Protein AF-A0A431I8V2-F1 (afdb_monomer)

pLDDT: mean 89.23, std 15.71, range [42.0, 98.69]

Nearest PDB structures (foldseek):
  5xb0-assembly1_A  TM=1.592E-01  e=2.660E+00  Pseudomonas syringae pv. tomato str. DC3000
  7dek-assembly2_D  TM=1.935E-01  e=5.585E+00  Pseudomonas aeruginosa PAO1
  8bjd-assembly1_A  TM=1.621E-01  e=2.660E+00  Legionella pneumophila
  1q6u-assembly1_A  TM=1.787E-01  e=9.883E+00  Escherichia coli

Mean predicted aligned error: 7.16 Å

Structure (mmCIF, N/CA/C/O backbone):
data_AF-A0A431I8V2-F1
#
_entry.id   AF-A0A431I8V2-F1
#
loop_
_atom_site.group_PDB
_atom_site.id
_atom_site.type_symbol
_atom_site.label_atom_id
_atom_site.label_alt_id
_atom_site.label_comp_id
_atom_site.label_asym_id
_atom_site.label_entity_id
_atom_site.label_seq_id
_atom_site.pdbx_PDB_ins_code
_atom_site.Cartn_x
_atom_site.Cartn_y
_atom_site.Cartn_z
_atom_site.occupancy
_atom_site.B_iso_or_equiv
_atom_site.auth_seq_id
_atom_site.auth_comp_id
_atom_site.auth_asym_id
_atom_site.auth_atom_id
_atom_site.pdbx_PDB_model_num
ATOM 1 N N . MET A 1 1 ? -7.422 -10.186 -5.060 1.00 96.94 1 MET A N 1
ATOM 2 C CA . MET A 1 1 ? -8.102 -9.305 -4.066 1.00 96.94 1 MET A CA 1
ATOM 3 C C . MET A 1 1 ? -9.570 -8.941 -4.397 1.00 96.94 1 MET A C 1
ATOM 5 O O . MET A 1 1 ? -9.895 -8.702 -5.553 1.00 96.94 1 MET A O 1
ATOM 9 N N . PRO A 1 2 ? -10.504 -8.898 -3.415 1.00 97.56 2 PRO A N 1
ATOM 10 C CA . PRO A 1 2 ? -11.914 -8.502 -3.630 1.00 97.56 2 PRO A CA 1
ATOM 11 C C . PRO A 1 2 ? -12.125 -6.975 -3.793 1.00 97.56 2 PRO A C 1
ATOM 13 O O . PRO A 1 2 ? -11.270 -6.206 -3.370 1.00 97.56 2 PRO A O 1
ATOM 16 N N . PRO A 1 3 ? -13.289 -6.502 -4.291 1.00 98.25 3 PRO A N 1
ATOM 17 C CA . PRO A 1 3 ? -13.602 -5.071 -4.353 1.00 98.25 3 PRO A CA 1
ATOM 18 C C . PRO A 1 3 ? -13.562 -4.398 -2.975 1.00 98.25 3 PRO A C 1
ATOM 20 O O . PRO A 1 3 ? -13.840 -5.027 -1.939 1.00 98.25 3 PRO A O 1
ATOM 23 N N . GLY A 1 4 ? -13.271 -3.098 -2.956 1.00 98.25 4 GLY A N 1
ATOM 24 C CA . GLY A 1 4 ? -13.286 -2.289 -1.741 1.00 98.25 4 GLY A CA 1
ATOM 25 C C . GLY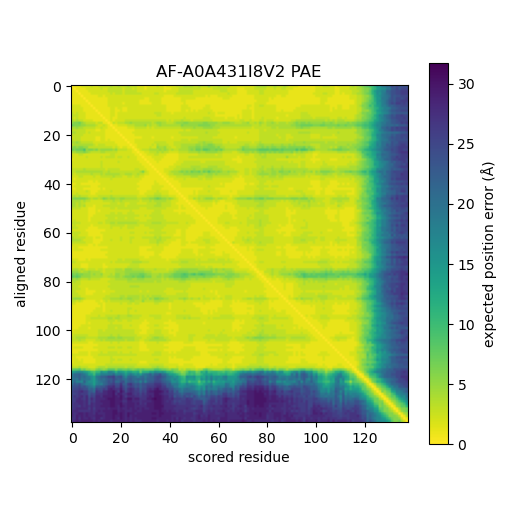 A 1 4 ? -12.373 -1.070 -1.794 1.00 98.25 4 GLY A C 1
ATOM 26 O O . GLY A 1 4 ? -11.831 -0.715 -2.835 1.00 98.25 4 GLY A O 1
ATOM 27 N N . VAL A 1 5 ? -12.208 -0.440 -0.631 1.00 98.38 5 VAL A N 1
ATOM 28 C CA . VAL A 1 5 ? -11.294 0.690 -0.437 1.00 98.38 5 VAL A CA 1
ATOM 29 C C . VAL A 1 5 ? -10.035 0.184 0.249 1.00 98.38 5 VAL A C 1
ATOM 31 O O . VAL A 1 5 ? -10.108 -0.392 1.341 1.00 98.38 5 VAL A O 1
ATOM 34 N N . TYR A 1 6 ? -8.902 0.395 -0.402 1.00 98.69 6 TYR A N 1
ATOM 35 C CA . TYR A 1 6 ? -7.612 -0.150 -0.017 1.00 98.69 6 TYR A CA 1
ATOM 36 C C . TYR A 1 6 ? -6.613 0.965 0.253 1.00 98.69 6 TYR A C 1
ATOM 38 O O . TYR A 1 6 ? -6.619 1.989 -0.424 1.00 98.69 6 TYR A O 1
ATOM 46 N N . TYR A 1 7 ? -5.761 0.743 1.244 1.00 98.56 7 TYR A N 1
ATOM 47 C CA . TYR A 1 7 ? -4.497 1.442 1.384 1.00 98.56 7 TYR A CA 1
ATOM 48 C C . TYR A 1 7 ? -3.431 0.676 0.603 1.00 98.56 7 TYR A C 1
ATOM 50 O O . TYR A 1 7 ? -3.340 -0.544 0.751 1.00 98.56 7 TYR A O 1
ATOM 58 N N . ILE A 1 8 ? -2.654 1.399 -0.200 1.00 98.69 8 ILE A N 1
ATOM 59 C CA . ILE A 1 8 ? -1.461 0.919 -0.893 1.00 98.69 8 ILE A CA 1
ATOM 60 C C . ILE A 1 8 ? -0.267 1.720 -0.370 1.00 98.69 8 ILE A C 1
ATOM 62 O O . ILE A 1 8 ? -0.248 2.947 -0.476 1.00 98.69 8 ILE A O 1
ATOM 66 N N . GLY A 1 9 ? 0.714 1.039 0.211 1.00 98.38 9 GLY A N 1
ATOM 67 C CA . GLY A 1 9 ? 1.897 1.654 0.813 1.00 98.38 9 GLY A CA 1
ATOM 68 C C . GLY A 1 9 ? 2.596 0.703 1.777 1.00 98.38 9 GLY A C 1
ATOM 69 O O . GLY A 1 9 ? 2.242 -0.475 1.858 1.00 98.38 9 GLY A O 1
ATOM 70 N N . ASP A 1 10 ? 3.592 1.199 2.502 1.00 97.81 10 ASP A N 1
ATOM 71 C CA . ASP A 1 10 ? 4.315 0.380 3.470 1.00 97.81 10 ASP A CA 1
ATOM 72 C C . ASP A 1 10 ? 3.403 -0.051 4.632 1.00 97.81 10 ASP A C 1
ATOM 74 O O . ASP A 1 10 ? 2.749 0.757 5.303 1.00 97.81 10 ASP A O 1
ATOM 78 N N . LEU A 1 11 ? 3.348 -1.363 4.864 1.00 97.06 11 LEU A N 1
ATOM 79 C CA . LEU A 1 11 ? 2.479 -1.957 5.870 1.00 97.06 11 LEU A CA 1
ATOM 80 C C . LEU A 1 11 ? 2.949 -1.674 7.304 1.00 97.06 11 LEU A C 1
ATOM 82 O O . LEU A 1 11 ? 2.115 -1.713 8.214 1.00 97.06 11 LEU A O 1
ATOM 86 N N . CYS A 1 12 ? 4.219 -1.318 7.530 1.00 95.81 12 CYS A N 1
ATOM 87 C CA . CYS A 1 12 ? 4.709 -0.981 8.869 1.00 95.81 12 CYS A CA 1
ATOM 88 C C . CYS A 1 12 ? 3.994 0.247 9.461 1.00 95.81 12 CYS A C 1
ATOM 90 O O . CYS A 1 12 ? 3.843 0.347 10.681 1.00 95.81 12 CYS A O 1
ATOM 92 N N . TYR A 1 13 ? 3.459 1.134 8.614 1.00 95.50 13 TYR A N 1
ATOM 93 C CA . TYR A 1 13 ? 2.699 2.307 9.047 1.00 95.50 13 TYR A CA 1
ATOM 94 C C . TYR A 1 13 ? 1.266 1.998 9.489 1.00 95.50 13 TYR A C 1
ATOM 96 O O . TYR A 1 13 ? 0.664 2.812 10.188 1.00 95.50 13 TYR A O 1
ATOM 104 N N . VAL A 1 14 ? 0.699 0.859 9.074 1.00 95.56 14 VAL A N 1
ATOM 105 C CA . VAL A 1 14 ? -0.732 0.551 9.267 1.00 95.56 14 VAL A CA 1
ATOM 106 C C . VAL A 1 14 ? -0.996 -0.735 10.048 1.00 95.56 14 VAL A C 1
ATOM 108 O O . VAL A 1 14 ? -2.099 -0.917 10.557 1.00 95.56 14 VAL A O 1
ATOM 111 N N . MET A 1 15 ? -0.005 -1.617 10.187 1.00 92.62 15 MET A N 1
ATOM 112 C CA . MET A 1 15 ? -0.150 -2.868 10.938 1.00 92.62 15 MET A CA 1
ATOM 113 C C . MET A 1 15 ? -0.028 -2.668 12.454 1.00 92.62 15 MET A C 1
ATOM 115 O O . MET A 1 15 ? -0.543 -3.473 13.218 1.00 92.62 15 MET A O 1
ATOM 119 N N . GLY A 1 16 ? 0.616 -1.603 12.941 1.00 89.62 16 GLY A N 1
ATOM 120 C CA . GLY A 1 16 ? 0.679 -1.319 14.381 1.00 89.62 16 GLY A CA 1
ATOM 121 C C . GLY A 1 16 ? 1.124 -2.534 15.214 1.00 89.62 16 GLY A C 1
ATOM 122 O O . GLY A 1 16 ? 2.229 -3.041 15.050 1.00 89.62 16 GLY A O 1
ATOM 123 N N . THR A 1 17 ? 0.257 -3.028 16.105 1.00 90.06 17 THR A N 1
ATOM 124 C CA . THR A 1 17 ? 0.562 -4.163 17.001 1.00 90.06 17 THR A CA 1
ATOM 125 C C . THR A 1 17 ? 0.625 -5.531 16.322 1.00 90.06 17 THR A C 1
ATOM 127 O O . THR A 1 17 ? 1.144 -6.467 16.921 1.00 90.06 17 THR A O 1
ATOM 130 N N . GLU A 1 18 ? 0.079 -5.685 15.115 1.00 92.06 18 GLU A N 1
ATOM 131 C CA . GLU A 1 18 ? 0.153 -6.942 14.351 1.00 92.06 18 GLU A CA 1
ATOM 132 C C . GLU A 1 18 ? 1.358 -6.988 13.400 1.00 92.06 18 GLU A C 1
ATOM 134 O O . GLU A 1 18 ? 1.536 -7.976 12.690 1.00 92.06 18 GLU A O 1
ATOM 139 N N . TRP A 1 19 ? 2.221 -5.965 13.423 1.00 94.94 19 TRP A N 1
ATOM 140 C CA . TRP A 1 19 ? 3.429 -5.918 12.600 1.00 94.94 19 TRP A CA 1
ATOM 141 C C . TRP A 1 19 ? 4.372 -7.099 12.853 1.00 94.94 19 TRP A C 1
ATOM 143 O O . TRP A 1 19 ? 4.844 -7.708 11.898 1.00 94.94 19 TRP A O 1
ATOM 153 N N . ASP A 1 20 ? 4.585 -7.483 14.114 1.00 94.56 20 ASP A N 1
ATOM 154 C CA . ASP A 1 20 ? 5.432 -8.636 14.452 1.00 94.56 20 ASP A CA 1
ATOM 155 C C . ASP A 1 20 ? 4.856 -9.936 13.869 1.00 94.56 20 ASP A C 1
ATOM 157 O O . ASP A 1 20 ? 5.577 -10.752 13.299 1.00 94.56 20 ASP A O 1
ATOM 161 N N . TYR A 1 21 ? 3.530 -10.105 13.942 1.00 93.38 21 TYR A N 1
ATOM 162 C CA . TYR A 1 21 ? 2.860 -11.261 13.348 1.00 93.38 21 TYR A CA 1
ATOM 163 C C . TYR A 1 21 ? 3.031 -11.281 11.827 1.00 93.38 21 TYR A C 1
ATOM 165 O O . TYR A 1 21 ? 3.335 -12.333 11.267 1.00 93.38 21 TYR A O 1
ATOM 173 N N . PHE A 1 22 ? 2.846 -10.129 11.176 1.00 94.56 22 PHE A N 1
ATOM 174 C CA . PHE A 1 22 ? 3.064 -9.974 9.743 1.00 94.56 22 PHE A CA 1
ATOM 175 C C . PHE A 1 22 ? 4.509 -10.338 9.361 1.00 94.56 22 PHE A C 1
ATOM 177 O O . PHE A 1 22 ? 4.709 -11.143 8.455 1.00 94.56 22 PHE A O 1
ATOM 184 N N . CYS A 1 23 ? 5.504 -9.834 10.100 1.00 93.81 23 CYS A N 1
ATOM 185 C CA . CYS A 1 23 ? 6.917 -10.150 9.878 1.00 93.81 23 CYS A CA 1
ATOM 186 C C . CYS A 1 23 ? 7.216 -11.656 9.987 1.00 93.81 23 CYS A C 1
ATOM 188 O O . CYS A 1 23 ? 7.996 -12.204 9.216 1.00 93.81 23 CYS A O 1
ATOM 190 N N . ASP A 1 24 ? 6.587 -12.352 10.928 1.00 94.62 24 ASP A N 1
ATOM 191 C CA . ASP A 1 24 ? 6.863 -13.773 11.143 1.00 94.62 24 ASP A CA 1
ATOM 192 C C . ASP A 1 24 ? 6.180 -14.697 10.114 1.00 94.62 24 ASP A C 1
ATOM 194 O O . ASP A 1 24 ? 6.602 -15.845 9.953 1.00 94.62 24 ASP A O 1
ATOM 198 N N . HIS A 1 25 ? 5.120 -14.234 9.436 1.00 91.50 25 HIS A N 1
ATOM 199 C CA . HIS A 1 25 ? 4.225 -15.112 8.663 1.00 91.50 25 HIS A CA 1
ATOM 200 C C . HIS A 1 25 ? 3.930 -14.667 7.224 1.00 91.50 25 HIS A C 1
ATOM 202 O O . HIS A 1 25 ? 3.355 -15.462 6.484 1.00 91.50 25 HIS A O 1
ATOM 208 N N . CYS A 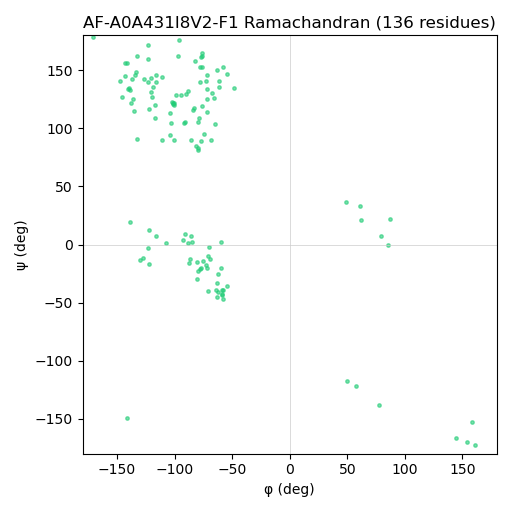1 26 ? 4.249 -13.428 6.838 1.00 91.25 26 CYS A N 1
ATOM 209 C CA . CYS A 1 26 ? 3.794 -12.821 5.578 1.00 91.25 26 CYS A CA 1
ATOM 210 C C . CYS A 1 26 ? 4.882 -11.995 4.860 1.00 91.25 26 CYS A C 1
ATOM 212 O O . CYS A 1 26 ? 4.551 -11.121 4.063 1.00 91.25 26 CYS A O 1
ATOM 214 N N . LEU A 1 27 ? 6.171 -12.209 5.168 1.00 87.94 27 LEU A N 1
ATOM 215 C CA . LEU A 1 27 ? 7.277 -11.463 4.537 1.00 87.94 27 LEU A CA 1
ATOM 216 C C . LEU A 1 27 ? 7.600 -11.901 3.107 1.00 87.94 27 LEU A C 1
ATOM 218 O O . LEU A 1 27 ? 8.349 -11.207 2.425 1.00 87.94 27 LEU A O 1
ATOM 222 N N . ASP A 1 28 ? 7.107 -13.053 2.664 1.00 93.81 28 ASP A N 1
ATOM 223 C CA . ASP A 1 28 ? 7.226 -13.471 1.276 1.00 93.81 28 ASP A CA 1
ATOM 224 C C . ASP A 1 28 ? 6.246 -12.714 0.369 1.00 93.81 28 ASP A C 1
ATOM 226 O O . ASP A 1 28 ? 5.180 -12.258 0.792 1.00 93.81 28 ASP A O 1
ATOM 230 N N . ASP A 1 29 ? 6.621 -12.578 -0.900 1.00 97.31 29 ASP A N 1
ATOM 231 C CA . ASP A 1 29 ? 5.816 -11.873 -1.892 1.00 97.31 29 ASP A CA 1
ATOM 232 C C . ASP A 1 29 ? 4.517 -12.630 -2.199 1.00 97.31 29 ASP A C 1
ATOM 234 O O . ASP A 1 29 ? 4.538 -13.818 -2.533 1.00 97.31 29 ASP A O 1
ATOM 238 N N . GLY A 1 30 ? 3.384 -11.926 -2.168 1.00 97.56 30 GLY A N 1
ATOM 239 C CA . GLY A 1 30 ? 2.096 -12.477 -2.583 1.00 97.56 30 GLY A CA 1
ATOM 240 C C . GLY A 1 30 ? 0.894 -12.001 -1.773 1.00 97.56 30 GLY A C 1
ATOM 241 O O . GLY A 1 30 ? 0.949 -11.025 -1.025 1.00 97.56 30 GLY A O 1
ATOM 242 N N . GLU A 1 31 ? -0.228 -12.703 -1.964 1.00 97.75 31 GLU A N 1
ATOM 243 C CA . GLU A 1 31 ? -1.452 -12.521 -1.181 1.00 97.75 31 GLU A CA 1
ATOM 244 C C . GLU A 1 31 ? -1.449 -13.437 0.055 1.00 97.75 31 GLU A C 1
ATOM 246 O O . GLU A 1 31 ? -1.317 -14.656 -0.053 1.00 97.75 31 GLU A O 1
ATOM 251 N N . HIS A 1 32 ? -1.718 -12.854 1.220 1.00 96.56 32 HIS A N 1
ATOM 252 C CA . HIS A 1 32 ? -1.757 -13.513 2.522 1.00 96.56 32 HIS A CA 1
ATOM 253 C C . HIS A 1 32 ? -3.107 -13.325 3.214 1.00 96.56 32 HIS A C 1
ATOM 255 O O . HIS A 1 32 ? -3.871 -12.395 2.928 1.00 96.56 32 HIS A O 1
ATOM 261 N N . ILE A 1 33 ? -3.402 -14.205 4.173 1.00 95.19 33 ILE A N 1
ATOM 262 C CA . ILE A 1 33 ? -4.590 -14.111 5.029 1.00 95.19 33 ILE A CA 1
ATOM 263 C C . ILE A 1 33 ? -4.142 -13.935 6.479 1.00 95.19 33 ILE A C 1
ATOM 265 O O . ILE A 1 33 ? -3.666 -14.872 7.115 1.00 95.19 33 ILE A O 1
ATOM 269 N N . LEU A 1 34 ? -4.352 -12.733 7.012 1.00 93.25 34 LEU A N 1
ATOM 270 C CA . LEU A 1 34 ? -4.149 -12.420 8.422 1.00 93.25 34 LEU A CA 1
ATOM 271 C C . LEU A 1 34 ? -5.303 -12.967 9.284 1.00 93.25 34 LEU A C 1
ATOM 273 O O . LEU A 1 34 ? -6.406 -13.223 8.775 1.00 93.25 34 LEU A O 1
ATOM 277 N N . PRO A 1 35 ? -5.108 -13.090 10.614 1.00 92.19 35 PRO A N 1
ATOM 278 C CA . PRO A 1 35 ? -6.161 -13.472 11.543 1.00 92.19 35 PRO A CA 1
ATOM 279 C C . PRO A 1 35 ? -7.445 -12.659 11.341 1.00 92.19 35 PRO A C 1
ATOM 281 O O . PRO A 1 35 ? -7.417 -11.431 11.209 1.00 92.19 35 PRO A O 1
ATOM 284 N N . GLY A 1 36 ? -8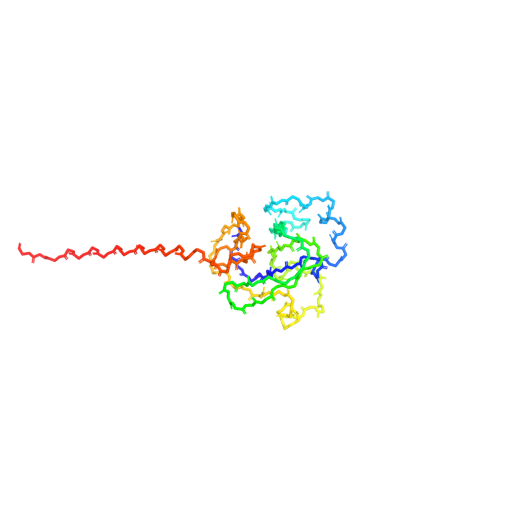.579 -13.365 11.334 1.00 89.88 36 GLY A N 1
ATOM 285 C CA . GLY A 1 36 ? -9.893 -12.778 11.062 1.00 89.88 36 GLY A CA 1
ATOM 286 C C . GLY A 1 36 ? -10.270 -12.702 9.578 1.00 89.88 36 GLY A C 1
ATOM 287 O O . GLY A 1 36 ? -11.114 -11.884 9.236 1.00 89.88 36 GLY A O 1
ATOM 288 N N . ASP A 1 37 ? -9.661 -13.531 8.719 1.00 91.88 37 ASP A N 1
ATOM 289 C CA . ASP A 1 37 ? -9.918 -13.585 7.265 1.00 91.88 37 ASP A CA 1
ATOM 290 C C . ASP A 1 37 ? -9.602 -12.259 6.544 1.00 91.88 37 ASP A C 1
ATOM 292 O O . ASP A 1 37 ? -10.243 -11.845 5.574 1.00 91.88 37 ASP A O 1
ATOM 296 N N . ARG A 1 38 ? -8.586 -11.551 7.050 1.00 94.00 38 ARG A N 1
ATOM 297 C CA . ARG A 1 38 ? -8.180 -10.250 6.523 1.00 94.00 38 ARG A CA 1
ATOM 298 C C . ARG A 1 38 ? -7.116 -10.448 5.457 1.00 94.00 38 ARG A C 1
ATOM 300 O O . ARG A 1 38 ? -5.968 -10.752 5.758 1.00 94.00 38 ARG A O 1
ATOM 307 N N . ARG A 1 39 ? -7.513 -10.273 4.199 1.00 96.56 39 ARG A N 1
ATOM 308 C CA . ARG A 1 39 ? -6.598 -10.356 3.056 1.00 96.56 39 ARG A CA 1
ATOM 309 C C . ARG A 1 39 ? -5.667 -9.151 3.004 1.00 96.56 39 ARG A C 1
ATOM 311 O O . ARG A 1 39 ? -6.140 -8.012 3.092 1.00 96.56 39 ARG A O 1
ATOM 318 N N . VAL A 1 40 ? -4.390 -9.427 2.795 1.00 97.44 40 VAL A N 1
ATOM 319 C CA . VAL A 1 40 ? -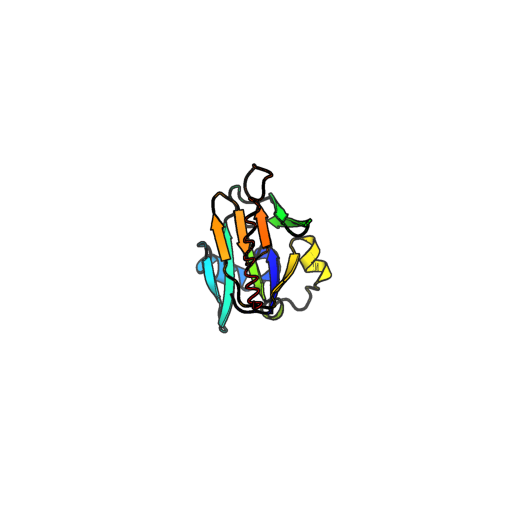3.333 -8.454 2.522 1.00 97.44 40 VAL A CA 1
ATOM 320 C C . VAL A 1 40 ? -2.502 -8.972 1.357 1.00 97.44 40 VAL A C 1
ATOM 322 O O . VAL A 1 40 ? -2.357 -10.177 1.209 1.00 97.44 40 VAL A O 1
ATOM 325 N N . ALA A 1 41 ? -1.989 -8.086 0.516 1.00 98.25 41 ALA A N 1
ATOM 326 C CA . ALA A 1 41 ? -0.933 -8.430 -0.427 1.00 98.25 41 ALA A CA 1
ATOM 327 C C . ALA A 1 41 ? 0.312 -7.620 -0.078 1.00 98.25 41 ALA A C 1
ATOM 329 O O . ALA A 1 41 ? 0.174 -6.484 0.379 1.00 98.25 41 ALA A O 1
ATOM 330 N N . SER A 1 42 ? 1.494 -8.184 -0.274 1.00 98.00 42 SER A N 1
ATOM 331 C CA . SER A 1 42 ? 2.768 -7.516 -0.012 1.00 98.00 42 SER A CA 1
ATOM 332 C C . SER A 1 42 ? 3.825 -7.985 -0.990 1.00 98.00 42 SER A C 1
ATOM 334 O O . SER A 1 42 ? 3.877 -9.167 -1.319 1.00 98.00 42 SER A O 1
ATOM 336 N N . TYR A 1 43 ? 4.648 -7.043 -1.438 1.00 98.31 43 TYR A N 1
ATOM 337 C CA . TYR A 1 43 ? 5.747 -7.295 -2.357 1.00 98.31 43 TYR A CA 1
ATOM 338 C C . TYR A 1 43 ? 6.960 -6.478 -1.930 1.00 98.31 43 TYR A C 1
ATOM 340 O O . TYR A 1 43 ? 6.830 -5.290 -1.612 1.00 98.31 43 TYR A O 1
ATOM 348 N N . GLY A 1 44 ? 8.129 -7.111 -1.919 1.00 97.50 44 GLY A N 1
ATOM 349 C CA . GLY A 1 44 ? 9.400 -6.438 -1.703 1.00 97.50 44 GLY A CA 1
ATOM 350 C C . GLY A 1 44 ? 9.677 -5.409 -2.799 1.00 97.50 44 GLY A C 1
ATOM 351 O O . GLY A 1 44 ? 9.400 -5.633 -3.978 1.00 97.50 44 GLY A O 1
ATOM 352 N N . THR A 1 45 ? 10.234 -4.267 -2.415 1.00 96.88 45 THR A N 1
ATOM 353 C CA . THR A 1 45 ? 10.736 -3.279 -3.375 1.00 96.88 45 THR A CA 1
ATOM 354 C C . THR A 1 45 ? 12.093 -3.727 -3.922 1.00 96.88 45 THR A C 1
ATOM 356 O O . THR A 1 45 ? 12.852 -4.422 -3.242 1.00 96.88 45 THR A O 1
ATOM 359 N N . LEU A 1 46 ? 12.449 -3.316 -5.145 1.00 93.94 46 LEU A N 1
ATOM 360 C CA . LEU A 1 46 ? 13.716 -3.742 -5.758 1.00 93.94 46 LEU A CA 1
ATOM 361 C C . LEU A 1 46 ? 14.957 -3.260 -4.980 1.00 93.94 46 LEU A C 1
ATOM 363 O O . LEU A 1 46 ? 15.971 -3.961 -4.944 1.00 93.94 46 LEU A O 1
ATOM 367 N N . TYR A 1 47 ? 14.878 -2.082 -4.352 1.00 92.31 47 TYR A N 1
ATOM 368 C CA . TYR A 1 47 ? 16.003 -1.431 -3.667 1.00 92.31 47 TYR A CA 1
ATOM 369 C C . TYR A 1 47 ? 15.825 -1.265 -2.151 1.00 92.31 47 TYR A C 1
ATOM 371 O O . TYR A 1 47 ? 16.671 -0.651 -1.502 1.00 92.31 47 TYR A O 1
ATOM 379 N N . GLY A 1 48 ? 14.774 -1.845 -1.566 1.00 94.75 48 GLY A N 1
ATOM 380 C CA . GLY A 1 48 ? 14.461 -1.687 -0.147 1.00 94.75 48 GLY A CA 1
ATOM 381 C C . GLY A 1 48 ? 13.802 -0.338 0.160 1.00 94.75 48 GLY A C 1
ATOM 382 O O . GLY A 1 48 ? 12.908 0.116 -0.560 1.00 94.75 48 GLY A O 1
ATOM 383 N N . ASP A 1 49 ? 14.209 0.293 1.252 1.00 96.75 49 ASP A N 1
ATOM 384 C CA . ASP A 1 49 ? 13.611 1.540 1.740 1.00 96.75 49 ASP A CA 1
ATOM 385 C C . ASP A 1 49 ? 13.787 2.703 0.755 1.00 96.75 49 ASP A C 1
ATOM 387 O O . ASP A 1 49 ? 14.770 2.779 0.013 1.00 96.75 49 ASP A O 1
ATOM 391 N N . GLY A 1 50 ? 12.844 3.646 0.756 1.00 95.81 50 GLY A N 1
ATOM 392 C CA . GLY A 1 50 ? 12.888 4.782 -0.157 1.00 95.81 50 GLY A CA 1
ATOM 393 C C . GLY A 1 50 ? 11.540 5.444 -0.397 1.00 95.81 50 GLY A C 1
ATOM 394 O O . GLY A 1 50 ? 10.653 5.469 0.454 1.00 95.81 50 GLY A O 1
ATOM 395 N N . THR A 1 51 ? 11.401 6.055 -1.570 1.00 96.31 51 THR A N 1
ATOM 396 C CA . THR A 1 51 ? 10.154 6.684 -2.000 1.00 96.31 51 THR A CA 1
ATOM 397 C C . THR A 1 51 ? 9.915 6.362 -3.464 1.00 96.31 51 THR A C 1
ATOM 399 O O . THR A 1 51 ? 10.755 6.683 -4.301 1.00 96.31 51 THR A O 1
ATOM 402 N N . TYR A 1 52 ? 8.777 5.741 -3.760 1.00 96.31 52 TYR A N 1
ATOM 403 C CA . TYR A 1 52 ? 8.501 5.151 -5.068 1.00 96.31 52 TYR A CA 1
ATOM 404 C C . TYR A 1 52 ? 7.285 5.806 -5.735 1.00 96.31 52 TYR A C 1
ATOM 406 O O . TYR A 1 52 ? 6.278 6.043 -5.054 1.00 96.31 52 TYR A O 1
ATOM 414 N N . PRO A 1 53 ? 7.352 6.133 -7.038 1.00 96.44 53 PRO A N 1
ATOM 415 C CA . PRO A 1 53 ? 6.237 6.728 -7.759 1.00 96.44 53 PRO A CA 1
ATOM 416 C C . PRO A 1 53 ? 5.136 5.697 -8.023 1.00 96.44 53 PRO A C 1
ATOM 418 O O . PRO A 1 53 ? 5.392 4.543 -8.367 1.00 96.44 53 PRO A O 1
ATOM 421 N N . CYS A 1 54 ? 3.894 6.146 -7.895 1.00 96.19 54 CYS A N 1
ATOM 422 C CA . CYS A 1 54 ? 2.692 5.370 -8.161 1.00 96.19 54 CYS A CA 1
ATOM 423 C C . CYS A 1 54 ? 1.985 5.911 -9.412 1.00 96.19 54 CYS A C 1
ATOM 425 O O . CYS A 1 54 ? 1.932 7.127 -9.616 1.00 96.19 54 CYS A O 1
ATOM 427 N N . SER A 1 55 ? 1.378 5.036 -10.216 1.00 97.00 55 SER A N 1
ATOM 428 C CA . SER A 1 55 ? 0.699 5.399 -11.471 1.00 97.00 55 SER A CA 1
ATOM 429 C C . SER A 1 55 ? -0.457 6.393 -11.288 1.00 97.00 55 SER A C 1
ATOM 431 O O . SER A 1 55 ? -0.826 7.112 -12.214 1.00 97.00 55 SER A O 1
ATOM 433 N N . ASN A 1 56 ? -1.002 6.514 -10.073 1.00 95.62 56 ASN A N 1
ATOM 434 C CA . ASN A 1 56 ? -2.034 7.498 -9.736 1.00 95.62 56 ASN A CA 1
ATOM 435 C C . ASN A 1 56 ? -1.487 8.888 -9.337 1.00 95.62 56 ASN A C 1
ATOM 437 O O . ASN A 1 56 ? -2.249 9.743 -8.880 1.00 95.62 56 ASN A O 1
ATOM 441 N N . GLY A 1 57 ? -0.177 9.113 -9.480 1.00 95.62 57 GLY A N 1
ATOM 442 C CA . GLY A 1 57 ? 0.507 10.368 -9.165 1.00 95.62 57 GLY A CA 1
ATOM 443 C C . GLY A 1 57 ? 0.931 10.526 -7.700 1.00 95.62 57 GLY A C 1
ATOM 444 O O . GLY A 1 57 ? 1.509 11.557 -7.348 1.00 95.62 57 GLY A O 1
ATOM 445 N N . ALA A 1 58 ? 0.657 9.541 -6.839 1.00 96.69 58 ALA A N 1
ATOM 446 C CA . ALA A 1 58 ? 1.171 9.514 -5.473 1.00 96.69 58 ALA A CA 1
ATOM 447 C C . ALA A 1 58 ? 2.646 9.080 -5.422 1.00 96.69 58 ALA A C 1
ATOM 449 O O . ALA A 1 58 ? 3.164 8.447 -6.339 1.00 96.69 58 ALA A O 1
ATOM 450 N N . TRP A 1 59 ? 3.299 9.386 -4.303 1.00 96.88 59 TRP A N 1
ATOM 451 C CA . TRP A 1 59 ? 4.624 8.876 -3.953 1.00 96.88 59 TRP A CA 1
ATOM 452 C C . TRP A 1 59 ? 4.504 8.095 -2.650 1.00 96.88 59 TRP A C 1
ATOM 454 O O . TRP A 1 59 ? 3.959 8.617 -1.676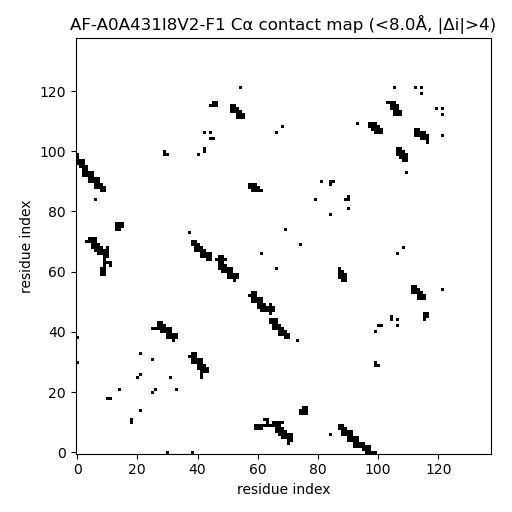 1.00 96.88 59 TRP A O 1
ATOM 464 N N . LEU A 1 60 ? 4.974 6.850 -2.638 1.00 97.88 60 LEU A N 1
ATOM 465 C CA . LEU A 1 60 ? 4.842 5.957 -1.490 1.00 97.88 60 LEU A CA 1
ATOM 466 C C . LEU A 1 60 ? 6.164 5.913 -0.727 1.00 97.88 60 LEU A C 1
ATOM 468 O O . LEU A 1 60 ? 7.187 5.553 -1.305 1.00 97.88 60 LEU A O 1
ATOM 472 N N . GLY A 1 61 ? 6.142 6.293 0.549 1.00 97.56 61 GLY A N 1
ATOM 473 C CA . GLY A 1 61 ? 7.277 6.133 1.456 1.00 97.56 61 GLY A CA 1
ATOM 474 C C . GLY A 1 61 ? 7.380 4.688 1.936 1.00 97.56 61 GLY A C 1
ATOM 475 O O . GLY A 1 61 ? 6.353 4.056 2.191 1.00 97.56 61 GLY A O 1
ATOM 476 N N . VAL A 1 62 ? 8.605 4.174 2.031 1.00 98.00 62 VAL A N 1
ATOM 477 C CA . VAL A 1 62 ? 8.905 2.792 2.424 1.00 98.00 62 VAL A CA 1
ATOM 478 C C . VAL A 1 62 ? 10.068 2.779 3.419 1.00 98.00 62 VAL A C 1
ATOM 480 O O . VAL A 1 62 ? 11.141 3.285 3.096 1.00 98.00 62 VAL A O 1
ATOM 483 N N . ASP A 1 63 ? 9.844 2.167 4.583 1.00 97.00 63 ASP A N 1
ATOM 484 C CA . ASP A 1 63 ? 10.771 1.980 5.714 1.00 97.00 63 ASP A CA 1
ATOM 485 C C . ASP A 1 63 ? 10.967 0.492 6.099 1.00 97.00 63 ASP A C 1
ATOM 487 O O . ASP A 1 63 ? 11.715 0.177 7.029 1.00 97.00 63 ASP A O 1
ATOM 491 N N . ALA A 1 64 ? 10.255 -0.427 5.441 1.00 96.00 64 ALA A N 1
ATOM 492 C CA . ALA A 1 64 ? 10.338 -1.871 5.668 1.00 96.00 64 ALA A CA 1
ATOM 493 C C . ALA A 1 64 ? 10.718 -2.669 4.407 1.00 96.00 64 ALA A C 1
ATOM 495 O O . ALA A 1 64 ? 10.577 -3.893 4.381 1.00 96.00 64 ALA A O 1
ATOM 496 N N . GLY A 1 65 ? 11.171 -1.993 3.350 1.00 96.75 65 GLY A N 1
ATOM 497 C CA . GLY A 1 65 ? 11.538 -2.607 2.074 1.00 96.75 65 GLY A CA 1
ATOM 498 C C . GLY A 1 65 ? 10.403 -3.319 1.331 1.00 96.75 65 GLY A C 1
ATOM 499 O O . GLY A 1 65 ? 10.680 -4.181 0.499 1.00 96.75 65 GLY A O 1
ATOM 500 N N . LEU A 1 66 ? 9.138 -2.995 1.619 1.00 97.50 66 LEU A N 1
ATOM 501 C CA . LEU A 1 66 ? 7.971 -3.593 0.967 1.00 97.50 66 LEU A CA 1
ATOM 502 C C . LEU A 1 66 ? 6.844 -2.584 0.753 1.00 97.50 66 LEU A C 1
ATOM 504 O O . LEU A 1 66 ? 6.702 -1.607 1.487 1.00 97.50 66 LEU A O 1
ATOM 508 N N . ILE A 1 67 ? 5.995 -2.869 -0.229 1.00 98.50 67 ILE A N 1
ATOM 509 C CA . ILE A 1 67 ? 4.729 -2.173 -0.449 1.00 98.50 67 ILE A CA 1
ATOM 510 C C . ILE A 1 67 ? 3.615 -3.205 -0.370 1.00 98.50 67 ILE A C 1
ATOM 512 O O . ILE A 1 67 ? 3.671 -4.258 -1.007 1.00 98.50 67 ILE A O 1
ATOM 516 N N . GLY A 1 68 ? 2.584 -2.899 0.410 1.00 98.31 68 GLY A N 1
ATOM 517 C CA . GLY A 1 68 ? 1.424 -3.758 0.542 1.00 98.31 68 GLY A CA 1
ATOM 518 C C . GLY A 1 68 ? 0.108 -3.087 0.202 1.00 98.31 68 GLY A C 1
ATOM 519 O O . GLY A 1 68 ? 0.020 -1.881 -0.011 1.00 98.31 68 GLY A O 1
ATOM 520 N N . CYS A 1 69 ? -0.928 -3.917 0.157 1.00 98.50 69 CYS A N 1
ATOM 521 C CA . CYS A 1 69 ? -2.295 -3.556 -0.170 1.00 98.50 69 CYS A CA 1
ATOM 522 C C . CYS A 1 69 ? -3.255 -4.216 0.823 1.00 98.50 69 CYS A C 1
ATOM 524 O O . CYS A 1 69 ? -3.380 -5.442 0.880 1.00 98.50 69 CYS A O 1
ATOM 526 N N . ILE A 1 70 ? -3.944 -3.397 1.619 1.00 98.06 70 ILE A N 1
ATOM 527 C CA . ILE A 1 70 ? -4.867 -3.845 2.669 1.00 98.06 70 ILE A CA 1
ATOM 528 C C . ILE A 1 70 ? -6.145 -3.008 2.658 1.00 98.06 70 ILE A C 1
ATOM 530 O O . ILE A 1 70 ? -6.114 -1.798 2.435 1.00 98.06 70 ILE A O 1
ATOM 534 N N . LYS A 1 71 ? -7.302 -3.636 2.905 1.00 97.50 71 LYS A N 1
ATOM 535 C CA . LYS A 1 71 ? -8.559 -2.887 3.043 1.00 97.50 71 LYS A CA 1
ATOM 536 C C . LYS A 1 71 ? -8.465 -1.927 4.218 1.00 97.50 71 LYS A C 1
ATOM 538 O O . LYS A 1 71 ? -8.087 -2.340 5.308 1.00 97.50 71 LYS A O 1
ATOM 543 N N . ILE A 1 72 ? -8.920 -0.689 4.043 1.00 96.00 72 ILE A N 1
ATOM 544 C CA . ILE A 1 72 ? -8.850 0.312 5.120 1.00 96.00 72 ILE A CA 1
ATOM 545 C C . ILE A 1 72 ? -9.581 -0.161 6.376 1.00 96.00 72 ILE A C 1
ATOM 547 O O . ILE A 1 72 ? -9.081 0.011 7.477 1.00 96.00 72 ILE A O 1
ATOM 551 N N . PHE A 1 73 ? -10.729 -0.828 6.232 1.00 94.19 73 PHE A N 1
ATOM 552 C CA . PHE A 1 73 ? -11.465 -1.324 7.398 1.00 94.19 73 PHE A CA 1
ATOM 553 C C . PHE A 1 73 ? -10.759 -2.478 8.139 1.00 94.19 73 PHE A C 1
ATOM 555 O O . PHE A 1 73 ? -11.176 -2.834 9.237 1.00 94.19 73 PHE A O 1
ATOM 562 N N . HIS A 1 74 ? -9.727 -3.088 7.544 1.00 95.00 74 HIS A N 1
ATOM 563 C CA . HIS A 1 74 ? -8.891 -4.100 8.193 1.00 95.00 74 HIS A CA 1
ATOM 564 C C . HIS A 1 74 ? -7.733 -3.499 8.998 1.00 95.00 74 HIS A C 1
ATOM 566 O O . HIS A 1 74 ? -7.125 -4.243 9.766 1.00 95.00 74 HIS A O 1
ATOM 572 N N . ILE A 1 75 ? -7.444 -2.202 8.842 1.00 94.50 75 ILE A N 1
ATOM 573 C CA . ILE A 1 75 ? -6.433 -1.477 9.619 1.00 94.50 75 ILE A CA 1
ATOM 574 C C . ILE A 1 75 ? -6.961 -1.286 11.045 1.00 94.50 75 ILE A C 1
ATOM 576 O O . ILE A 1 75 ? -8.058 -0.764 11.241 1.00 94.50 75 ILE A O 1
ATOM 580 N N . GLN A 1 76 ? -6.192 -1.729 12.041 1.00 89.88 76 GLN A N 1
ATOM 581 C CA . GLN A 1 76 ? -6.617 -1.750 13.449 1.00 89.88 76 GLN A CA 1
ATOM 582 C C . GLN A 1 76 ? -6.262 -0.480 14.240 1.00 89.88 76 GLN A C 1
ATOM 584 O O . GLN A 1 76 ? -6.442 -0.450 15.457 1.00 89.88 76 GLN A O 1
ATOM 589 N N . ASP A 1 77 ? -5.792 0.575 13.572 1.00 88.69 77 ASP A N 1
ATOM 590 C CA . ASP A 1 77 ? -5.536 1.883 14.181 1.00 88.69 77 ASP A CA 1
ATOM 591 C C . ASP A 1 77 ? -6.650 2.879 13.820 1.00 88.69 77 ASP A C 1
ATOM 593 O O . ASP A 1 77 ? -6.713 3.410 12.710 1.00 88.69 77 ASP A O 1
ATOM 597 N N . ASP A 1 78 ? -7.535 3.144 14.783 1.00 84.25 78 ASP A N 1
ATOM 598 C CA . ASP A 1 78 ? -8.680 4.049 14.643 1.00 84.25 78 ASP A CA 1
ATOM 599 C C . ASP A 1 78 ? -8.291 5.534 14.559 1.00 84.25 78 ASP A C 1
ATOM 601 O O . ASP A 1 78 ? -9.130 6.383 14.240 1.00 84.25 78 ASP A O 1
ATOM 605 N N . LYS A 1 79 ? -7.021 5.867 14.814 1.00 87.62 79 LYS A N 1
ATOM 606 C CA . LYS A 1 79 ? -6.503 7.236 14.723 1.00 87.62 79 LYS A CA 1
ATOM 607 C C . LYS A 1 79 ? -6.023 7.584 13.323 1.00 87.62 79 LYS A C 1
ATOM 609 O O . LYS A 1 79 ? -5.821 8.769 13.056 1.00 87.62 79 LYS A O 1
ATOM 614 N N . LEU A 1 80 ? -5.816 6.596 12.449 1.00 90.81 80 LEU A N 1
ATOM 615 C CA . LEU A 1 80 ? -5.386 6.825 11.074 1.00 90.81 80 LEU A CA 1
ATOM 616 C C . LEU A 1 80 ? -6.570 7.265 10.210 1.00 90.81 80 LEU A C 1
ATOM 618 O O . LEU A 1 80 ? -7.462 6.498 9.859 1.00 90.81 80 LEU A O 1
ATOM 622 N N . THR A 1 81 ? -6.557 8.537 9.830 1.00 93.62 81 THR A N 1
ATOM 623 C CA . THR A 1 81 ? -7.476 9.100 8.838 1.00 93.62 81 THR A CA 1
ATOM 624 C C . THR A 1 81 ? -6.991 8.823 7.413 1.00 93.62 81 THR A C 1
ATOM 626 O O . THR A 1 81 ? -5.795 8.666 7.168 1.00 93.62 81 THR A O 1
ATOM 629 N N . VAL A 1 82 ? -7.902 8.860 6.434 1.00 93.88 82 VAL A N 1
ATOM 630 C CA . VAL A 1 82 ? -7.551 8.780 4.999 1.00 93.88 82 VAL A CA 1
ATOM 631 C C . VAL A 1 82 ? -6.529 9.851 4.600 1.00 93.88 82 VAL A C 1
ATOM 633 O O . VAL A 1 82 ? -5.641 9.589 3.794 1.00 93.88 82 VAL A O 1
ATOM 636 N N . GLU A 1 83 ? -6.609 11.048 5.187 1.00 95.31 83 GLU A N 1
ATOM 637 C CA . GLU A 1 83 ? -5.626 12.111 4.952 1.00 95.31 83 GLU A CA 1
ATOM 638 C C . GLU A 1 83 ? -4.227 11.720 5.449 1.00 95.31 83 GLU A C 1
ATOM 640 O O . GLU A 1 83 ? -3.242 12.009 4.780 1.00 95.31 83 GLU A O 1
ATOM 645 N N . GLN A 1 84 ? -4.116 11.045 6.598 1.00 94.62 84 GLN A N 1
ATOM 646 C CA . GLN A 1 84 ? -2.828 10.570 7.115 1.00 94.62 84 GLN A CA 1
ATOM 647 C C . GLN A 1 84 ? -2.265 9.415 6.288 1.00 94.62 84 GLN A C 1
ATOM 649 O O . GLN A 1 84 ? -1.070 9.419 6.008 1.00 94.62 84 GLN A O 1
ATOM 654 N N . LEU A 1 85 ? -3.113 8.479 5.854 1.00 95.75 85 LEU A N 1
ATOM 655 C CA . LEU A 1 85 ? -2.706 7.375 4.981 1.00 95.75 85 LEU A CA 1
ATOM 656 C C . LEU A 1 85 ? -2.112 7.892 3.661 1.00 95.75 85 LEU A C 1
ATOM 658 O O . LEU A 1 85 ? -1.048 7.446 3.242 1.00 95.75 85 LEU A O 1
ATOM 662 N N . ASN A 1 86 ? -2.741 8.902 3.055 1.00 96.38 86 ASN A N 1
ATOM 663 C CA . ASN A 1 86 ? -2.279 9.511 1.803 1.00 96.38 86 ASN A CA 1
ATOM 664 C C . ASN A 1 86 ? -0.979 10.337 1.924 1.00 96.38 86 ASN A C 1
ATOM 666 O O . ASN A 1 86 ? -0.514 10.871 0.922 1.00 96.38 86 ASN A O 1
ATOM 670 N N . LYS A 1 87 ? -0.390 10.490 3.122 1.00 95.25 87 LYS A N 1
ATOM 671 C CA . LYS A 1 87 ? 0.912 11.173 3.280 1.00 95.25 87 LYS A CA 1
ATOM 672 C C . LYS A 1 87 ? 2.103 10.282 2.943 1.00 95.25 87 LYS A C 1
ATOM 674 O O . LYS A 1 87 ? 3.141 10.813 2.568 1.00 95.25 87 LYS A O 1
ATOM 679 N N . LEU A 1 88 ? 1.967 8.973 3.149 1.00 92.38 88 LEU A N 1
ATOM 680 C CA . LEU A 1 88 ? 3.047 7.990 2.986 1.00 92.38 88 LEU A CA 1
ATOM 681 C C . LEU A 1 88 ? 2.652 6.823 2.076 1.00 92.38 88 LEU A C 1
ATOM 683 O O . LEU A 1 88 ? 3.508 6.053 1.665 1.00 92.38 88 LEU A O 1
ATOM 687 N N . GLY A 1 89 ? 1.372 6.695 1.742 1.00 97.31 89 GLY A N 1
ATOM 688 C CA . GLY A 1 89 ? 0.901 5.796 0.702 1.00 97.31 89 GLY A CA 1
ATOM 689 C C . GLY A 1 89 ? -0.227 6.440 -0.093 1.00 97.31 89 GLY A C 1
ATOM 690 O O . GLY A 1 89 ? -0.300 7.661 -0.230 1.00 97.31 89 GLY A O 1
ATOM 691 N N . THR A 1 90 ? -1.145 5.623 -0.592 1.00 98.44 90 THR A N 1
ATOM 692 C CA . THR A 1 90 ? -2.322 6.093 -1.318 1.00 98.44 90 THR A CA 1
ATOM 693 C C . THR A 1 90 ? -3.548 5.242 -1.009 1.00 98.44 90 THR A C 1
ATOM 695 O O . THR A 1 90 ? -3.456 4.038 -0.775 1.00 98.44 90 THR A O 1
ATOM 698 N N . VAL A 1 91 ? -4.716 5.877 -0.975 1.00 98.50 91 VAL A N 1
ATOM 699 C CA . VAL A 1 91 ? -6.007 5.215 -0.797 1.00 98.50 91 VAL A CA 1
ATOM 700 C C . VAL A 1 91 ? -6.721 5.108 -2.137 1.00 98.50 91 VAL A C 1
ATOM 702 O O . VAL A 1 91 ? -7.012 6.121 -2.770 1.00 98.50 91 VAL A O 1
ATOM 705 N N . VAL A 1 92 ? -7.059 3.882 -2.534 1.00 98.31 92 VAL A N 1
ATOM 706 C CA . VAL A 1 92 ? -7.649 3.578 -3.843 1.00 98.31 92 VAL A CA 1
ATOM 707 C C . VAL A 1 92 ? -8.948 2.794 -3.686 1.00 98.31 92 VAL A C 1
ATOM 709 O O . VAL A 1 92 ? -9.089 1.940 -2.808 1.00 98.31 92 VAL A O 1
ATOM 712 N N . VAL A 1 93 ? -9.920 3.096 -4.548 1.00 98.44 93 VAL A N 1
ATOM 713 C CA . VAL A 1 93 ? -11.190 2.370 -4.641 1.00 98.44 93 VAL A CA 1
ATOM 714 C C . VAL A 1 93 ? -11.129 1.396 -5.813 1.00 98.44 93 VAL A C 1
ATOM 716 O O . VAL A 1 93 ? -10.997 1.807 -6.962 1.00 98.44 93 VAL A O 1
ATOM 719 N N . PHE A 1 94 ? -11.295 0.108 -5.525 1.00 98.38 94 PHE A N 1
ATOM 720 C CA . PHE A 1 94 ?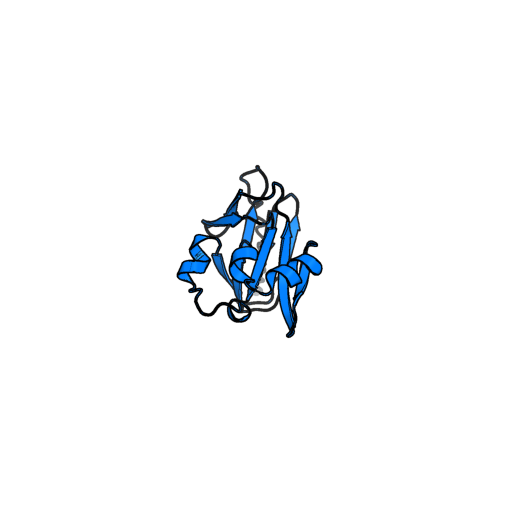 -11.445 -0.946 -6.524 1.00 98.38 94 PHE A CA 1
ATOM 721 C C . PHE A 1 94 ? -12.915 -1.360 -6.607 1.00 98.38 94 PHE A C 1
ATOM 723 O O . PHE A 1 94 ? -13.466 -1.923 -5.657 1.00 98.38 94 PHE A O 1
ATOM 730 N N . ASN A 1 95 ? -13.555 -1.079 -7.745 1.00 98.06 95 ASN A N 1
ATOM 731 C CA . ASN A 1 95 ? -14.978 -1.373 -7.969 1.00 98.06 95 ASN A CA 1
ATOM 732 C C . ASN A 1 95 ? -15.249 -2.843 -8.342 1.00 98.06 95 ASN A C 1
ATOM 734 O O . ASN A 1 95 ? -16.385 -3.300 -8.243 1.00 98.06 95 ASN A O 1
ATOM 738 N N . SER A 1 96 ? -14.202 -3.581 -8.713 1.00 98.06 96 SER A N 1
ATOM 739 C CA . SER A 1 96 ? -14.239 -4.987 -9.121 1.00 98.06 96 SER A CA 1
ATOM 740 C C . SER A 1 96 ? -13.134 -5.772 -8.403 1.00 98.06 96 SER A C 1
ATOM 742 O O . SER A 1 96 ? -12.209 -5.154 -7.865 1.00 98.06 96 SER A O 1
ATOM 744 N N . PRO A 1 97 ? -13.215 -7.117 -8.344 1.00 98.50 97 PRO A N 1
ATOM 745 C CA . PRO A 1 97 ? -12.074 -7.929 -7.940 1.00 98.50 97 PRO A CA 1
ATOM 746 C C . PRO A 1 97 ? -10.859 -7.605 -8.818 1.00 98.50 97 PRO A C 1
ATOM 748 O O . PRO A 1 97 ? -11.021 -7.282 -9.993 1.00 98.50 97 PRO A O 1
ATOM 751 N N . PHE A 1 98 ? -9.665 -7.685 -8.245 1.00 98.50 98 PHE A N 1
ATOM 752 C CA . PHE A 1 98 ? -8.414 -7.347 -8.917 1.00 98.50 98 PHE A CA 1
ATOM 753 C C . PHE A 1 98 ? -7.304 -8.319 -8.528 1.00 98.50 98 PHE A C 1
ATOM 755 O O . PHE A 1 98 ? -7.363 -8.930 -7.459 1.00 98.50 98 PHE A O 1
ATOM 762 N N . GLU A 1 99 ? -6.299 -8.449 -9.382 1.00 98.38 99 GLU A N 1
ATOM 763 C CA . GLU A 1 99 ? -5.108 -9.264 -9.140 1.00 98.38 99 GLU A CA 1
ATOM 764 C C . GLU A 1 99 ? -3.954 -8.406 -8.621 1.00 98.38 99 GLU A C 1
ATOM 766 O O . GLU A 1 99 ? -3.984 -7.177 -8.719 1.00 98.38 99 GLU A O 1
ATOM 771 N N . THR A 1 100 ? -2.957 -9.051 -8.023 1.00 98.56 100 THR A N 1
ATOM 772 C CA . THR A 1 100 ? -1.761 -8.383 -7.510 1.00 98.56 100 THR A CA 1
ATOM 773 C C . THR A 1 100 ? -0.519 -9.147 -7.945 1.00 98.56 100 THR A C 1
ATOM 775 O O . THR A 1 100 ? -0.555 -10.374 -8.069 1.00 98.56 100 THR A O 1
ATOM 778 N N . GLY A 1 101 ? 0.590 -8.448 -8.161 1.00 97.94 101 GLY A N 1
ATOM 779 C CA . GLY A 1 101 ? 1.816 -9.088 -8.616 1.00 97.94 101 GLY A CA 1
ATOM 780 C C . GLY A 1 101 ? 3.024 -8.171 -8.593 1.00 97.94 101 GLY A C 1
ATOM 781 O O . GLY A 1 101 ? 2.940 -6.994 -8.253 1.00 97.94 101 GLY A O 1
ATOM 782 N N . VAL A 1 102 ? 4.162 -8.739 -8.978 1.00 96.62 102 VAL A N 1
ATOM 783 C CA . VAL A 1 102 ? 5.398 -8.002 -9.221 1.00 96.62 102 VAL A CA 1
ATOM 784 C C . VAL A 1 102 ? 6.070 -8.560 -10.470 1.00 96.62 102 VAL A C 1
ATOM 786 O O . VAL A 1 102 ? 6.184 -9.776 -10.636 1.00 96.62 102 VAL A O 1
ATOM 789 N N . HIS A 1 103 ? 6.506 -7.678 -11.364 1.00 94.88 103 HIS A N 1
ATOM 790 C CA . HIS A 1 103 ? 7.228 -8.042 -12.579 1.00 94.88 103 HIS A CA 1
ATOM 791 C C . HIS A 1 103 ? 8.257 -6.960 -12.912 1.00 94.88 103 HIS A C 1
ATOM 793 O O . HIS A 1 103 ? 7.926 -5.782 -12.956 1.00 94.88 103 HIS A O 1
ATOM 799 N N . ASN A 1 104 ? 9.522 -7.350 -13.107 1.00 92.00 104 ASN A N 1
ATOM 800 C CA . ASN A 1 104 ? 10.629 -6.439 -13.441 1.00 92.00 104 ASN A CA 1
ATOM 801 C C . ASN A 1 104 ? 10.742 -5.190 -12.536 1.00 92.00 104 ASN A C 1
ATOM 803 O O . ASN A 1 104 ? 11.104 -4.110 -12.993 1.00 92.00 104 ASN A O 1
ATOM 807 N N . GLY A 1 105 ? 10.450 -5.331 -11.239 1.00 92.69 105 GLY A N 1
ATOM 808 C CA . GLY A 1 105 ? 10.499 -4.218 -10.284 1.00 92.69 105 GLY A CA 1
ATOM 809 C C . GLY A 1 105 ? 9.284 -3.287 -10.325 1.00 92.69 105 GLY A C 1
ATOM 810 O O . GLY A 1 105 ? 9.282 -2.285 -9.618 1.00 92.69 105 GLY A O 1
ATOM 811 N N . VAL A 1 106 ? 8.237 -3.612 -11.083 1.00 96.88 106 VAL A N 1
ATOM 812 C CA . VAL A 1 106 ? 6.935 -2.939 -11.014 1.00 96.88 106 VAL A CA 1
ATOM 813 C C . VAL A 1 106 ? 5.982 -3.801 -10.193 1.00 96.88 106 VAL A C 1
ATOM 815 O O . VAL A 1 106 ? 5.758 -4.968 -10.517 1.00 96.88 106 VAL A O 1
ATOM 818 N N . ILE A 1 107 ? 5.448 -3.239 -9.109 1.00 98.12 107 ILE A N 1
ATOM 819 C CA . ILE A 1 107 ? 4.446 -3.884 -8.252 1.00 98.12 107 ILE A CA 1
ATOM 820 C C . ILE A 1 107 ? 3.063 -3.434 -8.717 1.00 98.12 107 ILE A C 1
ATOM 822 O O . ILE A 1 107 ? 2.816 -2.233 -8.811 1.00 98.12 107 ILE A O 1
ATOM 826 N N . SER A 1 108 ? 2.150 -4.371 -8.964 1.00 98.31 108 SER A N 1
ATOM 827 C CA . SER A 1 108 ? 0.790 -4.089 -9.420 1.00 98.31 108 SER A CA 1
ATOM 828 C C . SER A 1 108 ? -0.273 -4.514 -8.404 1.00 98.31 108 SER A C 1
ATOM 830 O O . SER A 1 108 ? -0.211 -5.574 -7.777 1.00 98.31 108 SER A O 1
ATOM 832 N N . PHE A 1 109 ? -1.291 -3.667 -8.263 1.00 98.50 109 PHE A N 1
ATOM 833 C CA . PHE A 1 109 ? -2.524 -3.914 -7.525 1.00 98.50 109 PHE A CA 1
ATOM 834 C C . PHE A 1 109 ? -3.697 -3.490 -8.414 1.00 98.50 109 PHE A C 1
ATOM 836 O O . PHE A 1 109 ? -4.110 -2.329 -8.415 1.00 98.50 109 PHE A O 1
ATOM 843 N N . GLY A 1 110 ? -4.234 -4.414 -9.209 1.00 97.94 110 GLY A N 1
ATOM 844 C CA . GLY A 1 110 ? -5.195 -4.086 -10.258 1.00 97.94 110 GLY A CA 1
ATOM 845 C C . GLY A 1 110 ? -4.607 -3.077 -11.246 1.00 97.94 110 GLY A C 1
ATOM 846 O O . GLY A 1 110 ? -3.568 -3.330 -11.831 1.00 97.94 110 GLY A O 1
ATOM 847 N N . HIS A 1 111 ? -5.261 -1.924 -11.392 1.00 96.69 111 HIS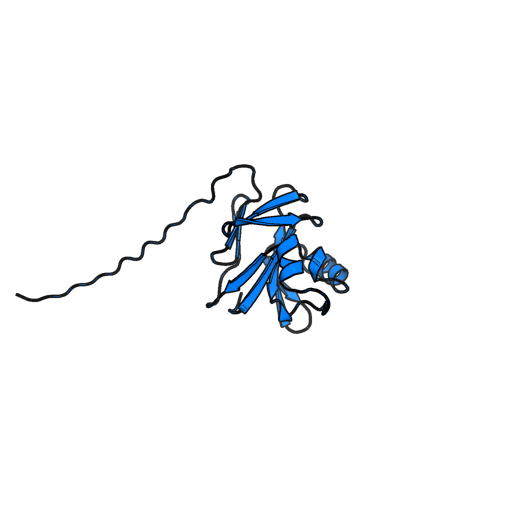 A N 1
ATOM 848 C CA . HIS A 1 111 ? -4.824 -0.829 -12.272 1.00 96.69 111 HIS A CA 1
ATOM 849 C C . HIS A 1 111 ? -3.804 0.127 -11.623 1.00 96.69 111 HIS A C 1
ATOM 851 O O . HIS A 1 111 ? -3.466 1.157 -12.203 1.00 96.69 111 HIS A O 1
ATOM 857 N N . ILE A 1 112 ? -3.385 -0.144 -10.384 1.00 98.25 112 ILE A N 1
ATOM 858 C CA . ILE A 1 112 ? -2.396 0.667 -9.678 1.00 98.25 112 ILE A CA 1
ATOM 859 C C . ILE A 1 112 ? -1.042 0.001 -9.802 1.00 98.25 112 ILE A C 1
ATOM 861 O O . ILE A 1 112 ? -0.897 -1.164 -9.445 1.00 98.25 112 ILE A O 1
ATOM 865 N N . GLU A 1 113 ? -0.056 0.770 -10.235 1.00 98.06 113 GLU A N 1
ATOM 866 C CA . GLU A 1 113 ? 1.311 0.308 -10.406 1.00 98.06 113 GLU A CA 1
ATOM 867 C C . GLU A 1 113 ? 2.243 1.173 -9.576 1.00 98.06 113 GLU A C 1
ATOM 869 O O . GLU A 1 113 ? 2.082 2.394 -9.504 1.00 98.06 113 GLU A O 1
ATOM 874 N N . VAL A 1 114 ? 3.225 0.540 -8.948 1.00 97.31 114 VAL A N 1
ATOM 875 C CA . VAL A 1 114 ? 4.295 1.219 -8.230 1.00 97.31 114 VAL A CA 1
ATOM 876 C C . VAL A 1 114 ? 5.609 0.790 -8.838 1.00 97.31 114 VAL A C 1
ATOM 878 O O . VAL A 1 114 ? 5.974 -0.387 -8.793 1.00 97.31 114 VAL A O 1
ATOM 881 N N . ASN A 1 115 ? 6.313 1.755 -9.412 1.00 95.75 115 ASN A N 1
ATOM 882 C CA . ASN A 1 115 ? 7.598 1.494 -10.018 1.00 95.75 115 ASN A CA 1
ATOM 883 C C . ASN A 1 115 ? 8.685 1.521 -8.939 1.00 95.75 115 ASN A C 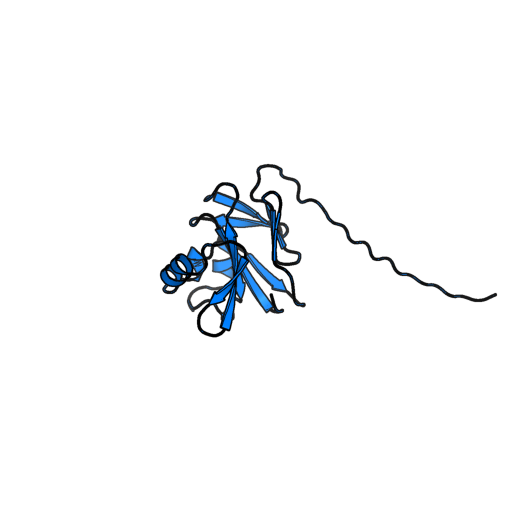1
ATOM 885 O O . ASN A 1 115 ? 8.907 2.544 -8.293 1.00 95.75 115 ASN A O 1
ATOM 889 N N . THR A 1 116 ? 9.329 0.375 -8.720 1.00 94.75 116 THR A N 1
ATOM 890 C CA . THR A 1 116 ? 10.431 0.225 -7.761 1.00 94.75 116 THR A CA 1
ATOM 891 C C . THR A 1 116 ? 11.798 0.072 -8.419 1.00 94.75 116 THR A C 1
ATOM 893 O O . THR A 1 116 ? 12.789 -0.078 -7.708 1.00 94.75 116 THR A O 1
ATOM 896 N N . ASN A 1 117 ? 11.865 0.120 -9.751 1.00 89.56 117 ASN A N 1
ATOM 897 C CA . ASN A 1 117 ? 13.108 0.111 -10.513 1.00 89.56 117 ASN A CA 1
ATOM 898 C C . ASN A 1 117 ? 13.542 1.551 -10.887 1.00 89.56 117 ASN A C 1
ATOM 900 O O . ASN A 1 117 ? 12.859 2.519 -10.564 1.00 89.56 117 ASN A O 1
ATOM 904 N N . ASP A 1 118 ? 14.716 1.697 -11.512 1.00 72.81 118 ASP A N 1
ATOM 905 C CA . ASP A 1 118 ? 15.253 3.003 -11.953 1.00 72.81 118 ASP A CA 1
ATOM 906 C C . ASP A 1 118 ? 14.793 3.416 -13.369 1.00 72.81 118 ASP A C 1
ATOM 908 O O . ASP A 1 118 ? 15.246 4.433 -13.899 1.00 72.81 118 ASP A O 1
ATOM 912 N N . ASP A 1 119 ? 13.970 2.606 -14.031 1.00 68.12 119 ASP A N 1
ATOM 913 C 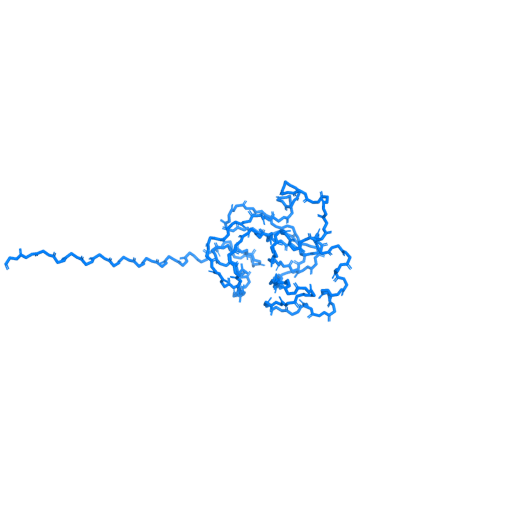CA . ASP A 1 119 ? 13.444 2.895 -15.361 1.00 68.12 119 ASP A CA 1
ATOM 914 C C . ASP A 1 119 ? 12.111 3.623 -15.197 1.00 68.12 119 ASP A C 1
ATOM 916 O O . ASP A 1 119 ? 11.113 3.004 -14.868 1.00 68.12 119 ASP A O 1
ATOM 920 N N . ASP A 1 120 ? 12.076 4.938 -15.420 1.00 56.91 120 ASP A N 1
ATOM 921 C CA . ASP A 1 120 ? 10.881 5.785 -15.244 1.00 56.91 120 ASP A CA 1
ATOM 922 C C . ASP A 1 120 ? 9.666 5.390 -16.127 1.00 56.91 120 ASP A C 1
ATOM 924 O O . ASP A 1 120 ? 8.637 6.072 -16.104 1.00 56.91 120 ASP A O 1
ATOM 928 N N . SER A 1 121 ? 9.754 4.328 -16.934 1.00 57.09 121 SER A N 1
ATOM 929 C CA . SER A 1 121 ? 8.643 3.830 -17.741 1.00 57.09 121 SER A CA 1
ATOM 930 C C . SER A 1 121 ? 7.712 2.907 -16.942 1.00 57.09 121 SER A C 1
ATOM 932 O O . SER A 1 121 ? 8.083 1.830 -16.484 1.00 57.09 121 SER A O 1
ATOM 934 N N . PHE A 1 122 ? 6.453 3.324 -16.796 1.00 57.38 122 PHE A N 1
ATOM 935 C CA . PHE A 1 122 ? 5.355 2.375 -16.628 1.00 57.38 122 PHE A CA 1
ATOM 936 C C . PHE A 1 122 ? 5.093 1.805 -18.025 1.00 57.38 122 PHE A C 1
ATOM 938 O O . PHE A 1 122 ? 4.849 2.577 -18.956 1.00 57.38 122 PHE A O 1
ATOM 945 N N . GLU A 1 123 ? 5.232 0.494 -18.222 1.00 55.88 123 GLU A N 1
ATOM 946 C CA . GLU A 1 123 ? 4.844 -0.108 -19.498 1.00 55.88 123 GLU A CA 1
ATOM 947 C C . GLU A 1 123 ? 3.321 0.053 -19.646 1.00 55.88 123 GLU A C 1
ATOM 949 O O . GLU A 1 123 ? 2.550 -0.612 -18.965 1.00 55.88 123 GLU A O 1
ATOM 954 N N . GLU A 1 124 ? 2.880 0.998 -20.485 1.00 45.78 124 GLU A N 1
ATOM 955 C CA . GLU A 1 124 ? 1.459 1.244 -20.749 1.00 45.78 124 GLU A CA 1
ATOM 956 C C . GLU A 1 124 ? 0.856 0.051 -21.518 1.00 45.78 124 GLU A C 1
ATOM 958 O O . GLU A 1 124 ? 0.861 0.030 -22.751 1.00 45.78 124 GLU A O 1
ATOM 963 N N . ASP A 1 125 ? 0.335 -0.950 -20.804 1.00 45.56 125 ASP A N 1
ATOM 964 C CA . ASP A 1 125 ? -0.389 -2.074 -21.409 1.00 45.56 125 ASP A CA 1
ATOM 965 C C . ASP A 1 125 ? -1.832 -1.636 -21.743 1.00 45.56 125 ASP A C 1
ATOM 967 O O . ASP A 1 125 ? -2.777 -1.800 -20.967 1.00 45.56 125 ASP A O 1
ATOM 971 N N . TYR A 1 126 ? -1.999 -0.955 -22.884 1.00 42.00 126 TYR A N 1
ATOM 972 C CA . TYR A 1 126 ? -3.319 -0.584 -23.404 1.00 42.00 126 TYR A CA 1
ATOM 973 C C . TYR A 1 126 ? -4.024 -1.804 -24.000 1.00 42.00 126 TYR A C 1
ATOM 975 O O . TYR A 1 126 ? -3.877 -2.091 -25.190 1.00 42.00 126 TYR A O 1
ATOM 983 N N . ASP A 1 127 ? -4.866 -2.462 -23.209 1.00 43.78 127 ASP A N 1
ATOM 984 C CA . ASP A 1 127 ? -5.787 -3.475 -23.724 1.00 43.78 127 ASP A CA 1
ATOM 985 C C . ASP A 1 127 ? -7.031 -2.786 -24.329 1.00 43.78 127 ASP A C 1
ATOM 987 O O . ASP A 1 127 ? -8.041 -2.531 -23.665 1.00 43.78 127 ASP A O 1
ATOM 991 N N . TYR A 1 128 ? -6.930 -2.378 -25.601 1.00 44.41 128 TYR A N 1
ATOM 992 C CA . TYR A 1 128 ? -8.083 -1.941 -26.396 1.00 44.41 128 TYR A CA 1
ATOM 993 C C . TYR A 1 128 ? -8.872 -3.172 -26.860 1.00 44.41 128 TYR A C 1
ATOM 995 O O . TYR A 1 128 ? -8.665 -3.660 -27.970 1.00 44.41 128 TYR A O 1
ATOM 1003 N N . GLU A 1 129 ? -9.832 -3.643 -26.064 1.00 50.56 129 GLU A N 1
ATOM 1004 C CA . GLU A 1 129 ? -10.919 -4.458 -26.616 1.00 50.56 129 GLU A CA 1
ATOM 1005 C C . GLU A 1 129 ? -11.968 -3.535 -27.266 1.00 50.56 129 GLU A C 1
ATOM 1007 O O . GLU A 1 129 ? -12.965 -3.149 -26.654 1.00 50.56 129 GLU A O 1
ATOM 1012 N N . GLU A 1 130 ? -11.728 -3.130 -28.521 1.00 46.44 130 GLU A N 1
ATOM 1013 C CA . GLU A 1 130 ? -12.785 -2.607 -29.399 1.00 46.44 130 GLU A CA 1
ATOM 1014 C C . GLU A 1 130 ? -13.490 -3.774 -30.101 1.00 46.44 130 GLU A C 1
ATOM 1016 O O . GLU A 1 130 ? -13.110 -4.174 -31.200 1.00 46.44 130 GLU A O 1
ATOM 1021 N N . ASP A 1 131 ? -14.548 -4.293 -29.480 1.00 52.47 131 ASP A N 1
ATOM 1022 C CA . ASP A 1 131 ? -15.517 -5.164 -30.150 1.00 52.47 131 ASP A CA 1
ATOM 1023 C C . ASP A 1 131 ? -16.752 -4.320 -30.520 1.00 52.47 131 ASP A C 1
ATOM 1025 O O . ASP A 1 131 ? -17.682 -4.138 -29.730 1.00 52.47 131 ASP A O 1
ATOM 1029 N N . TYR A 1 132 ? -16.732 -3.722 -31.717 1.00 50.44 132 TYR A N 1
ATOM 1030 C CA . TYR A 1 132 ? -17.910 -3.099 -32.330 1.00 50.44 132 TYR A CA 1
ATOM 1031 C C . TYR A 1 132 ? -18.348 -3.923 -33.539 1.00 50.44 132 TYR A C 1
ATOM 1033 O O . TYR A 1 132 ? -17.932 -3.675 -34.671 1.00 50.44 132 TYR A O 1
ATOM 1041 N N . ASP A 1 133 ? -19.229 -4.883 -33.277 1.00 54.03 133 ASP A N 1
ATOM 1042 C CA . ASP A 1 133 ? -19.988 -5.601 -34.295 1.00 54.03 133 ASP A CA 1
ATOM 1043 C C . ASP A 1 133 ? -21.172 -4.716 -34.732 1.00 54.03 133 ASP A C 1
ATOM 1045 O O . ASP A 1 133 ? -22.130 -4.511 -33.982 1.00 54.03 133 ASP A O 1
ATOM 1049 N N . TYR A 1 134 ? -21.087 -4.124 -35.925 1.00 54.91 134 TYR A N 1
ATOM 1050 C CA . TYR A 1 134 ? -22.242 -3.533 -36.606 1.00 54.91 134 TYR A CA 1
ATOM 1051 C C . TYR A 1 134 ? -22.669 -4.481 -37.726 1.00 54.91 134 TYR A C 1
ATOM 1053 O O . TYR A 1 134 ? -22.167 -4.407 -38.849 1.00 54.91 134 TYR A O 1
ATOM 1061 N N . GLU A 1 135 ? -23.631 -5.351 -37.422 1.00 62.78 135 GLU A N 1
ATOM 1062 C CA . GLU A 1 135 ? -24.520 -5.895 -38.444 1.00 62.78 135 GLU A CA 1
ATOM 1063 C C . GLU A 1 135 ? -25.473 -4.773 -38.886 1.00 62.78 135 GLU A C 1
ATOM 1065 O O . GLU A 1 135 ? -26.317 -4.329 -38.106 1.00 62.78 135 GLU A O 1
ATOM 1070 N N . GLU A 1 136 ? -25.374 -4.317 -40.136 1.00 54.56 136 GLU A N 1
ATOM 1071 C CA . GLU A 1 136 ? -26.526 -3.706 -40.800 1.00 54.56 136 GLU A CA 1
ATOM 1072 C C . GLU A 1 136 ? -26.608 -4.132 -42.272 1.00 54.56 136 GLU A C 1
ATOM 1074 O O . GLU A 1 136 ? -25.616 -4.208 -42.998 1.00 54.56 136 GLU A O 1
ATOM 1079 N N . GLU A 1 137 ? -27.833 -4.500 -42.628 1.00 53.53 137 GLU A N 1
ATOM 1080 C CA . GLU A 1 137 ? -28.301 -5.260 -43.782 1.00 53.53 137 GLU A CA 1
ATOM 1081 C C . GLU A 1 137 ? -28.223 -4.489 -45.118 1.00 53.53 137 GLU A C 1
ATOM 1083 O O . GLU A 1 137 ? -28.549 -3.305 -45.162 1.00 53.53 137 GLU A O 1
ATOM 1088 N N . GLU A 1 138 ? -27.941 -5.196 -46.224 1.00 51.44 138 GLU A N 1
ATOM 1089 C CA . GLU A 1 138 ? -28.574 -4.971 -47.546 1.00 51.44 138 GLU A CA 1
ATOM 1090 C C . GLU A 1 138 ? -28.778 -6.290 -48.311 1.00 51.44 138 GLU A C 1
ATOM 1092 O O . GLU A 1 138 ? -27.833 -7.114 -48.375 1.00 51.44 138 GLU A O 1
#

Radius of gyration: 17.05 Å; Cα contacts (8 Å, |Δi|>4): 256; chains: 1; bounding box: 45×27×64 Å

Secondary structure (DSSP, 8-state):
--SEEEEEE-GGGT-GGGHHHHHHH--SSEEEEETTTEEEEEEE-SSSSEEEEBTTS-EEEESSSEEEEEEGGG---TT--HHHHTTTSEEEEESS---EEEETTEEEETTEEEE-SS--------------------

Foldseek 3Di:
DFFAKKQKAECVVQCVPCVVVCVVPPPDAAWDQDPPRWIKGKDFAPVFFDWWAKPVGAIAGGDGRMIMMGHPVPRPDPPDDQVNSSVHTHMDGGPGDAGWDDDPRWTDTRPMIIRRDPPPDDPPPDPPPPDDDDDDDD

Solvent-accessible surface area (backbone atoms only — not comparable to full-atom values): 8257 Å² total; per-residue (Å²): 88,74,55,46,52,29,38,40,24,31,50,80,81,50,40,65,91,50,37,66,59,42,63,76,73,51,75,62,72,47,79,45,74,44,91,88,81,39,60,34,34,33,37,70,38,70,74,40,56,49,75,33,52,29,74,85,76,45,53,27,42,26,87,76,26,33,42,23,41,34,42,53,89,72,46,85,54,90,82,67,44,73,73,60,46,49,70,37,15,40,74,47,78,40,93,49,67,36,58,70,52,74,55,94,39,33,37,36,54,52,96,41,39,34,48,39,52,93,63,91,70,75,83,81,80,80,83,77,84,81,84,80,85,78,91,79,90,135

Sequence (138 aa):
MPPGVYYIGDLCYVMGTEWDYFCDHCLDDGEHILPGDRRVASYGTLYGDGTYPCSNGAWLGVDAGLIGCIKIFHIQDDKLTVEQLNKLGTVVVFNSPFETGVHNGVISFGHIEVNTNDDDSFEEDYDYEEDYDYEEEE